Protein AF-A0A353E779-F1 (afdb_monomer_lite)

Sequence (139 aa):
MELSFDNSLAVGYKNHSQIARRLTEDWVGRNMFCPVCGNPILTHYENNKPVADFYCEHCHSDFELKSKECSTGILGNKINDGAYDTMISRIKSYNNPNFFFMNYADGAVNNLWLIPNHFFVPSIIEKRKPLSDNARRAG

Secondary structure (DSSP, 8-state):
---B--GGGGTT---HHHHHHHHHHHHHHHH---TTT--S-PEEPPTT-SS-SEE-TTT--EEEEEEEE-TT-PPPS----S-HHHHHHHHTSTTPPEEEEEEEETTEEEEEEEE-GGG--GGG-PPPPPPPTTSTT--

pLDDT: mean 91.19, std 6.58, range [61.59, 97.56]

Radius of gyration: 15.66 Å; chains: 1; bounding box: 44×36×32 Å

Structure (mmCIF, N/CA/C/O backbone):
data_AF-A0A353E779-F1
#
_entry.id   AF-A0A353E779-F1
#
loop_
_atom_site.group_PDB
_atom_site.id
_atom_site.type_symbol
_atom_site.label_atom_id
_atom_site.label_alt_id
_atom_site.label_comp_id
_atom_site.label_asym_id
_atom_site.label_entity_id
_atom_site.label_seq_id
_atom_site.pdbx_PDB_ins_code
_atom_site.Cartn_x
_atom_site.Cartn_y
_atom_site.Cartn_z
_atom_site.occupancy
_atom_site.B_iso_or_equiv
_atom_site.auth_seq_id
_atom_site.auth_comp_id
_atom_site.auth_asym_id
_atom_site.auth_atom_id
_atom_site.pdbx_PDB_model_num
ATOM 1 N N . MET A 1 1 ? -12.530 11.693 8.873 1.00 81.75 1 MET A N 1
ATOM 2 C CA . MET A 1 1 ? -11.256 11.174 8.348 1.00 81.75 1 MET A CA 1
ATOM 3 C C . MET A 1 1 ? -10.289 12.337 8.311 1.00 81.75 1 MET A C 1
ATOM 5 O O . MET A 1 1 ? -10.627 13.347 7.709 1.00 81.75 1 MET A O 1
ATOM 9 N N . GLU A 1 2 ? -9.172 12.229 9.022 1.00 92.62 2 GLU A N 1
ATOM 10 C CA . GLU A 1 2 ? -8.074 13.202 8.961 1.00 92.62 2 GLU A CA 1
ATOM 11 C C . GLU A 1 2 ? -7.214 12.850 7.747 1.00 92.62 2 GLU A C 1
ATOM 13 O O . GLU A 1 2 ? -6.911 11.676 7.566 1.00 92.62 2 GLU A O 1
ATOM 18 N N . LEU A 1 3 ? -6.839 13.810 6.900 1.00 95.38 3 LEU A N 1
ATOM 19 C CA . LEU A 1 3 ? -6.068 13.522 5.679 1.00 95.38 3 LEU A CA 1
ATOM 20 C C . LEU A 1 3 ? -4.556 13.614 5.900 1.00 95.38 3 LEU A C 1
ATOM 22 O O . LEU A 1 3 ? -3.794 13.052 5.119 1.00 95.38 3 LEU A O 1
ATOM 26 N N . SER A 1 4 ? -4.119 14.276 6.966 1.00 97.25 4 SER A N 1
ATOM 27 C CA . SER A 1 4 ? -2.706 14.508 7.254 1.00 97.25 4 SER A CA 1
ATOM 28 C C . SER A 1 4 ? -2.033 13.284 7.882 1.00 97.25 4 SER A C 1
ATOM 30 O O . SER A 1 4 ? -2.621 12.551 8.688 1.00 97.25 4 SER A O 1
ATOM 32 N N . PHE A 1 5 ? -0.764 13.071 7.544 1.00 97.38 5 PHE A N 1
ATOM 33 C CA . PHE A 1 5 ? 0.093 12.087 8.198 1.00 97.38 5 PHE A CA 1
ATOM 34 C C . PHE A 1 5 ? 0.621 12.593 9.541 1.00 97.38 5 PHE A C 1
ATOM 36 O O . PHE A 1 5 ? 0.859 13.786 9.732 1.00 97.38 5 PHE A O 1
ATOM 43 N N . ASP A 1 6 ? 0.876 11.658 10.459 1.00 96.19 6 ASP A N 1
ATOM 44 C CA . ASP A 1 6 ? 1.623 11.948 11.680 1.00 96.19 6 ASP A CA 1
ATOM 45 C C . ASP A 1 6 ? 3.131 11.892 11.394 1.00 96.19 6 ASP A C 1
ATOM 47 O O . ASP A 1 6 ? 3.780 10.847 11.478 1.00 96.19 6 ASP A O 1
ATOM 51 N N . ASN A 1 7 ? 3.702 13.047 11.050 1.00 92.69 7 ASN A N 1
ATOM 52 C CA . ASN A 1 7 ? 5.123 13.169 10.724 1.00 92.69 7 ASN A CA 1
ATOM 53 C C . ASN A 1 7 ? 6.059 12.809 11.893 1.00 92.69 7 ASN A C 1
ATOM 55 O O . ASN A 1 7 ? 7.245 12.564 11.657 1.00 92.69 7 ASN A O 1
ATOM 59 N N . SER A 1 8 ? 5.563 12.726 13.135 1.00 95.56 8 SER A N 1
ATOM 60 C CA . SER A 1 8 ? 6.381 12.282 14.270 1.00 95.56 8 SER A CA 1
ATOM 61 C C . SER A 1 8 ? 6.850 10.828 14.109 1.00 95.56 8 SER A C 1
ATOM 63 O O . SER A 1 8 ? 7.953 10.482 14.533 1.00 95.56 8 SER A O 1
ATOM 65 N N . LEU A 1 9 ? 6.089 9.998 13.384 1.00 94.12 9 LEU A N 1
ATOM 66 C CA . LEU A 1 9 ? 6.422 8.596 13.109 1.00 94.12 9 LEU A CA 1
ATOM 67 C C . LEU A 1 9 ? 7.598 8.424 12.137 1.00 94.12 9 LEU A C 1
ATOM 69 O O . LEU A 1 9 ? 8.195 7.347 12.065 1.00 94.12 9 LEU A O 1
ATOM 73 N N . ALA A 1 10 ? 7.947 9.473 11.389 1.00 93.06 10 ALA A N 1
ATOM 74 C CA . ALA A 1 10 ? 9.085 9.468 10.475 1.00 93.06 10 ALA A CA 1
ATOM 75 C C . ALA A 1 10 ? 10.421 9.769 11.177 1.00 93.06 10 ALA A C 1
ATOM 77 O O . ALA A 1 10 ? 11.486 9.558 10.587 1.00 93.06 10 ALA A O 1
ATOM 78 N N . VAL A 1 11 ? 10.394 10.249 12.425 1.00 92.69 11 VAL A N 1
ATOM 79 C CA . VAL A 1 11 ? 11.600 10.649 13.160 1.00 92.69 11 VAL A CA 1
ATOM 80 C C . VAL A 1 11 ? 12.561 9.463 13.301 1.00 92.69 11 VAL A C 1
ATOM 82 O O . VAL A 1 11 ? 12.192 8.371 13.724 1.00 92.69 11 VAL A O 1
ATOM 85 N N . GLY A 1 12 ? 13.823 9.678 12.920 1.00 91.94 12 GLY A N 1
ATOM 86 C CA . GLY A 1 12 ? 14.887 8.669 12.992 1.00 91.94 12 GLY A CA 1
ATOM 87 C C . GLY A 1 12 ? 14.999 7.745 11.772 1.00 91.94 12 GLY A C 1
ATOM 88 O O . GLY A 1 12 ? 16.029 7.085 11.608 1.00 91.94 12 GLY A O 1
ATOM 89 N N . TYR A 1 13 ? 14.016 7.731 10.868 1.00 92.12 13 TYR A N 1
ATOM 90 C CA . TYR A 1 13 ? 14.133 7.009 9.601 1.00 92.12 13 TYR A CA 1
ATOM 91 C C . TYR A 1 13 ? 14.904 7.839 8.569 1.00 92.12 13 TYR A C 1
ATOM 93 O O . TYR A 1 13 ? 14.685 9.033 8.406 1.00 92.12 13 TYR A O 1
ATOM 101 N N . LYS A 1 14 ? 15.809 7.183 7.833 1.00 91.75 14 LYS A N 1
ATOM 102 C CA . LYS A 1 14 ? 16.571 7.802 6.727 1.00 91.75 14 LYS A CA 1
ATOM 103 C C . LYS A 1 14 ? 16.081 7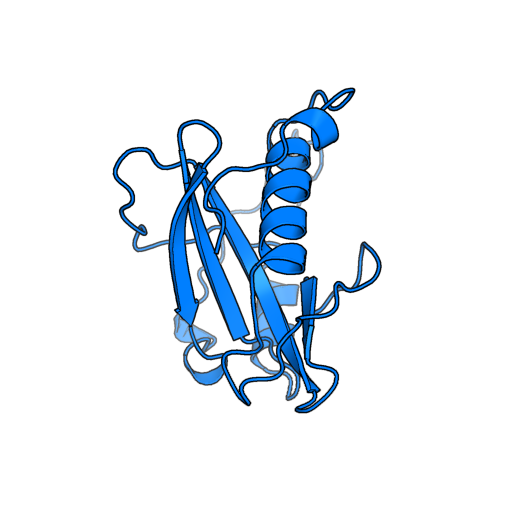.376 5.345 1.00 91.75 14 LYS A C 1
ATOM 105 O O . LYS A 1 14 ? 16.373 8.027 4.352 1.00 91.75 14 LYS A O 1
ATOM 110 N N . ASN A 1 15 ? 15.395 6.238 5.266 1.00 92.69 15 ASN A N 1
ATOM 111 C CA . ASN A 1 15 ? 14.960 5.664 4.002 1.00 92.69 15 ASN A CA 1
ATOM 112 C C . ASN A 1 15 ? 13.535 6.129 3.681 1.00 92.69 15 ASN A C 1
ATOM 114 O O . ASN A 1 15 ? 12.598 5.750 4.382 1.00 92.69 15 ASN A O 1
ATOM 118 N N . HIS A 1 16 ? 13.380 6.875 2.587 1.00 91.00 16 HIS A N 1
ATOM 119 C CA . HIS A 1 16 ? 12.089 7.380 2.116 1.00 91.00 16 HIS A CA 1
ATOM 120 C C . HIS A 1 16 ? 11.027 6.291 1.936 1.00 91.00 16 HIS A C 1
ATOM 122 O O . HIS A 1 16 ? 9.877 6.517 2.290 1.00 91.00 16 HIS A O 1
ATOM 128 N N . SER A 1 17 ? 11.386 5.093 1.463 1.00 89.56 17 SER A N 1
ATOM 129 C CA . SER A 1 17 ? 10.413 4.006 1.314 1.00 89.56 17 SER A CA 1
ATOM 130 C C . SER A 1 17 ? 9.928 3.480 2.666 1.00 89.56 17 SER A C 1
ATOM 132 O O . SER A 1 17 ? 8.777 3.083 2.787 1.00 89.56 17 SER A O 1
ATOM 134 N N . GLN A 1 18 ? 10.787 3.479 3.691 1.00 91.81 18 GLN A N 1
ATOM 135 C CA . GLN A 1 18 ? 10.389 3.094 5.050 1.00 91.81 18 GLN A CA 1
ATOM 136 C C . GLN A 1 18 ? 9.579 4.192 5.740 1.00 91.81 18 GLN A C 1
ATOM 138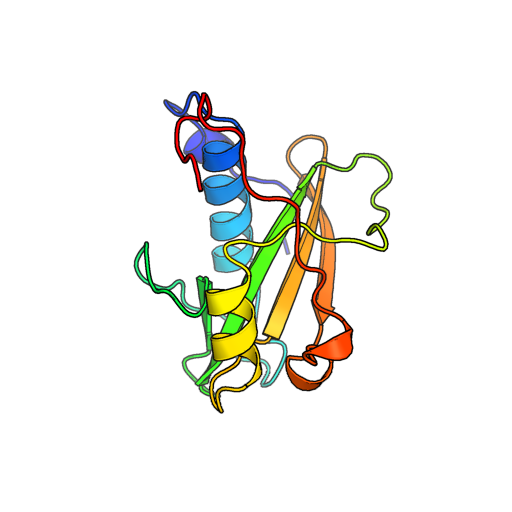 O O . GLN A 1 18 ? 8.625 3.872 6.440 1.00 91.81 18 GLN A O 1
ATOM 143 N N . ILE A 1 19 ? 9.919 5.464 5.507 1.00 94.31 19 ILE A N 1
ATOM 144 C CA . ILE A 1 19 ? 9.119 6.609 5.964 1.00 94.31 19 ILE A CA 1
ATOM 145 C C . ILE A 1 19 ? 7.713 6.520 5.366 1.00 94.31 19 ILE A C 1
ATOM 147 O O . ILE A 1 19 ? 6.738 6.479 6.109 1.00 94.31 19 ILE A O 1
ATOM 151 N N . ALA A 1 20 ? 7.612 6.405 4.038 1.00 93.81 20 ALA A N 1
ATOM 152 C CA . ALA A 1 20 ? 6.340 6.276 3.336 1.00 93.81 20 ALA A CA 1
ATOM 153 C C . ALA A 1 20 ? 5.526 5.094 3.868 1.00 93.81 20 ALA A C 1
ATOM 155 O O . ALA A 1 20 ? 4.354 5.255 4.195 1.00 93.81 20 ALA A O 1
ATOM 156 N N . ARG A 1 21 ? 6.160 3.927 4.032 1.00 93.50 21 ARG A N 1
ATOM 157 C CA . ARG A 1 21 ? 5.520 2.748 4.617 1.00 93.50 21 ARG A CA 1
ATOM 158 C C . ARG A 1 21 ? 4.913 3.054 5.987 1.00 93.50 21 ARG A C 1
ATOM 160 O O . ARG A 1 21 ? 3.723 2.851 6.180 1.00 93.50 21 ARG A O 1
ATOM 167 N N . ARG A 1 22 ? 5.711 3.594 6.914 1.00 94.69 22 ARG A N 1
ATOM 168 C CA . ARG A 1 22 ? 5.258 3.911 8.276 1.00 94.69 22 ARG A CA 1
ATOM 169 C C . ARG A 1 22 ? 4.100 4.902 8.297 1.00 94.69 22 ARG A C 1
ATOM 171 O O . ARG A 1 22 ? 3.114 4.633 8.970 1.00 94.69 22 ARG A O 1
ATOM 178 N N . LEU A 1 23 ? 4.214 6.007 7.563 1.00 96.88 23 LEU A N 1
ATOM 179 C CA . LEU A 1 23 ? 3.194 7.058 7.549 1.00 96.88 23 LEU A CA 1
ATOM 180 C C . LEU A 1 23 ? 1.887 6.582 6.906 1.00 96.88 23 LEU A C 1
ATOM 182 O O . LEU A 1 23 ? 0.807 6.849 7.425 1.00 96.88 23 LEU A O 1
ATOM 186 N N . THR A 1 24 ? 1.981 5.867 5.784 1.00 96.88 24 THR A N 1
ATOM 187 C CA . THR A 1 24 ? 0.795 5.446 5.025 1.00 96.88 24 THR A CA 1
ATOM 188 C C . THR A 1 24 ? 0.059 4.290 5.697 1.00 96.88 24 THR A C 1
ATOM 190 O O . THR A 1 24 ? -1.170 4.309 5.738 1.00 96.88 24 THR A O 1
ATOM 193 N N . GLU A 1 25 ? 0.778 3.327 6.287 1.00 96.25 25 GLU A N 1
ATOM 194 C CA . GLU A 1 25 ? 0.158 2.250 7.066 1.00 96.25 25 GLU A CA 1
ATOM 195 C C . GLU A 1 25 ? -0.505 2.782 8.348 1.00 96.25 25 GLU A C 1
ATOM 197 O O . GLU A 1 25 ? -1.650 2.434 8.635 1.00 96.25 25 GLU A O 1
ATOM 202 N N . ASP A 1 26 ? 0.168 3.669 9.090 1.00 96.00 26 ASP A N 1
ATOM 203 C CA . ASP A 1 26 ? -0.418 4.320 10.271 1.00 96.00 26 ASP A CA 1
ATOM 204 C C . ASP A 1 26 ? -1.706 5.072 9.918 1.00 96.00 26 ASP A C 1
ATOM 206 O O . ASP A 1 26 ? -2.736 4.917 10.579 1.00 96.00 26 ASP A O 1
ATOM 210 N N . TRP A 1 27 ? -1.673 5.850 8.833 1.00 97.31 27 TRP A N 1
ATOM 211 C CA . TRP A 1 27 ? -2.839 6.602 8.400 1.00 97.31 27 TRP A CA 1
ATOM 212 C C . TRP A 1 27 ? -4.027 5.683 8.105 1.00 97.31 27 TRP A C 1
ATOM 214 O O . TRP A 1 27 ? -5.134 5.979 8.556 1.00 97.31 27 TRP A O 1
ATOM 224 N N . VAL A 1 28 ? -3.809 4.559 7.409 1.00 96.75 28 VAL A N 1
ATOM 225 C CA . VAL A 1 28 ? -4.873 3.580 7.130 1.00 96.75 28 VAL A CA 1
ATOM 226 C C . VAL A 1 28 ? -5.415 2.992 8.429 1.00 96.75 28 VAL A C 1
ATOM 228 O O . VAL A 1 28 ? -6.629 2.987 8.616 1.00 96.75 28 VAL A O 1
ATOM 231 N N . GLY A 1 29 ? -4.543 2.577 9.351 1.00 94.44 29 GLY A N 1
ATOM 232 C CA . GLY A 1 29 ? -4.956 1.993 10.631 1.00 94.44 29 GLY A CA 1
ATOM 233 C C . GLY A 1 29 ? -5.805 2.933 11.494 1.00 94.44 29 GLY A C 1
ATOM 234 O O . GLY A 1 29 ? -6.715 2.482 12.185 1.00 94.44 29 GLY A O 1
ATOM 235 N N . ARG A 1 30 ? -5.556 4.247 11.429 1.00 94.62 30 ARG A N 1
ATOM 236 C CA . ARG A 1 30 ? -6.323 5.251 12.189 1.00 94.62 30 ARG A CA 1
ATOM 237 C C . ARG A 1 30 ? -7.614 5.705 11.514 1.00 94.62 30 ARG A C 1
ATOM 239 O O . ARG A 1 30 ? -8.502 6.205 12.201 1.00 94.62 30 ARG A O 1
ATOM 246 N N . ASN A 1 31 ? -7.701 5.613 10.188 1.00 95.19 31 ASN A N 1
ATOM 247 C CA . ASN A 1 31 ? -8.754 6.291 9.430 1.00 95.19 31 ASN A CA 1
ATOM 248 C C . ASN A 1 31 ? -9.695 5.363 8.665 1.00 95.19 31 ASN A C 1
ATOM 250 O O . ASN A 1 31 ? -10.796 5.795 8.314 1.00 95.19 31 ASN A O 1
ATOM 254 N N . MET A 1 32 ? -9.280 4.134 8.364 1.00 95.19 32 MET A N 1
ATOM 255 C CA . MET A 1 32 ? -10.031 3.264 7.469 1.00 95.19 32 MET A CA 1
ATOM 256 C C . MET A 1 32 ? -10.893 2.257 8.219 1.00 95.19 32 MET A C 1
ATOM 258 O O . MET A 1 32 ? -10.429 1.483 9.053 1.00 95.19 32 MET A O 1
ATOM 262 N N . PHE A 1 33 ? -12.159 2.232 7.820 1.00 96.06 33 PHE A N 1
ATOM 263 C CA . PHE A 1 33 ? -13.092 1.153 8.098 1.00 96.06 33 PHE A CA 1
ATOM 264 C C . PHE A 1 33 ? -12.945 0.048 7.043 1.00 96.06 33 PHE A C 1
ATOM 266 O O . PHE A 1 33 ? -12.353 0.246 5.979 1.00 96.06 33 PHE A O 1
ATOM 273 N N . CYS A 1 34 ? -13.518 -1.124 7.306 1.00 97.56 34 CYS A N 1
ATOM 274 C CA . CYS A 1 34 ? -13.586 -2.200 6.332 1.00 97.56 34 CYS A CA 1
ATOM 275 C C . CYS A 1 34 ? -14.587 -1.852 5.221 1.00 97.56 34 CYS A C 1
ATOM 277 O O . CYS A 1 34 ? -15.792 -1.825 5.481 1.00 97.56 34 CYS A O 1
ATOM 279 N N . PRO A 1 35 ? -14.147 -1.680 3.966 1.00 96.25 35 PRO A N 1
ATOM 280 C CA . PRO A 1 35 ? -15.046 -1.310 2.877 1.00 96.25 35 PRO A CA 1
ATOM 281 C C . PRO A 1 35 ? -15.950 -2.462 2.410 1.00 96.25 35 PRO A C 1
ATOM 283 O O . PRO A 1 35 ? -16.851 -2.238 1.610 1.00 96.25 35 PRO A O 1
ATOM 286 N N . VAL A 1 36 ? -15.717 -3.690 2.890 1.00 96.31 36 VAL A N 1
ATOM 287 C CA . VAL A 1 36 ? -16.512 -4.876 2.531 1.00 96.31 36 VAL A CA 1
ATOM 288 C C . VAL A 1 36 ? -17.746 -5.017 3.423 1.00 96.31 36 VAL A C 1
ATOM 290 O O . VAL A 1 36 ? -18.825 -5.320 2.927 1.00 96.31 36 VAL A O 1
ATOM 293 N N . CYS A 1 37 ? -17.604 -4.800 4.735 1.00 97.00 37 CYS A N 1
ATOM 294 C CA . CYS A 1 37 ? -18.682 -5.035 5.708 1.00 97.00 37 CYS A CA 1
ATOM 295 C C . CYS A 1 37 ? -19.012 -3.835 6.606 1.00 97.00 37 CYS A C 1
ATOM 297 O O . CYS A 1 37 ? -19.932 -3.915 7.412 1.00 97.00 37 CYS A O 1
ATOM 299 N N . GLY A 1 38 ? -18.262 -2.735 6.507 1.00 96.69 38 GLY A N 1
ATOM 300 C CA . GLY A 1 38 ? -18.466 -1.545 7.332 1.00 96.69 38 GLY A CA 1
ATOM 301 C C . GLY A 1 38 ? -17.871 -1.619 8.740 1.00 96.69 38 GLY A C 1
ATOM 302 O O . GLY A 1 38 ? -18.096 -0.694 9.516 1.00 96.69 38 GLY A O 1
ATOM 303 N N . ASN A 1 39 ? -17.107 -2.668 9.089 1.00 97.06 39 ASN A N 1
ATOM 304 C CA . ASN A 1 39 ? -16.430 -2.737 10.391 1.00 97.06 39 ASN A CA 1
ATOM 305 C C . ASN A 1 39 ? -15.600 -1.462 10.631 1.00 97.06 39 ASN A C 1
ATOM 307 O O . ASN A 1 39 ? -14.800 -1.128 9.758 1.00 97.06 39 ASN A O 1
ATOM 311 N N . PRO A 1 40 ? -15.727 -0.768 11.775 1.00 94.56 40 PRO A N 1
ATOM 312 C CA . PRO A 1 40 ? -15.172 0.580 11.928 1.00 94.56 40 PRO A CA 1
ATOM 313 C C . PRO A 1 40 ? -13.650 0.682 11.813 1.00 94.56 40 PRO A C 1
ATOM 315 O O . PRO A 1 40 ? -13.144 1.752 11.490 1.00 94.56 40 PRO A O 1
ATOM 318 N N . ILE A 1 41 ? -12.932 -0.407 12.094 1.00 92.12 41 ILE A N 1
ATOM 319 C CA . ILE A 1 41 ? -11.469 -0.432 12.165 1.00 92.12 41 ILE A CA 1
ATOM 320 C C . ILE A 1 41 ? -10.933 -1.594 11.323 1.00 92.12 41 ILE A C 1
ATOM 322 O O . ILE A 1 41 ? -11.498 -2.694 11.316 1.00 92.12 41 ILE A O 1
ATOM 326 N N . LEU A 1 42 ? -9.841 -1.342 10.607 1.00 96.12 42 LEU A N 1
ATOM 327 C CA . LEU A 1 42 ? -8.982 -2.374 10.037 1.00 96.12 42 LEU A CA 1
ATOM 328 C C . LEU A 1 42 ? -7.818 -2.659 10.985 1.00 96.12 42 LEU A C 1
ATOM 330 O O . LEU A 1 42 ? -7.156 -1.737 11.459 1.00 96.12 42 LEU A O 1
ATOM 334 N N . THR A 1 43 ? -7.542 -3.935 11.225 1.00 94.88 43 THR A N 1
ATOM 335 C CA . THR A 1 43 ? -6.446 -4.358 12.096 1.00 94.88 43 THR A CA 1
ATOM 336 C C . THR A 1 43 ? -5.188 -4.557 11.261 1.00 94.88 43 THR A C 1
ATOM 338 O O . THR A 1 43 ? -5.221 -5.203 10.213 1.00 94.88 43 THR A O 1
ATOM 341 N N . HIS A 1 44 ? -4.075 -3.975 11.706 1.00 94.62 44 HIS A N 1
ATOM 342 C CA . HIS A 1 44 ? -2.767 -4.120 11.063 1.00 94.62 44 HIS A CA 1
ATOM 343 C C . HIS A 1 44 ? -2.176 -5.501 11.370 1.00 94.62 44 HIS A C 1
ATOM 345 O O . HIS A 1 44 ? -2.285 -6.000 12.494 1.00 94.62 44 HIS A O 1
ATOM 351 N N . TYR A 1 45 ? -1.573 -6.141 10.372 1.00 92.50 45 TYR A N 1
ATOM 352 C CA . TYR A 1 45 ? -0.841 -7.385 10.577 1.00 92.50 45 TYR A CA 1
ATOM 353 C C . TYR A 1 45 ? 0.548 -7.136 11.158 1.00 92.50 45 TYR A C 1
ATOM 355 O O . TYR A 1 45 ? 1.208 -6.155 10.840 1.00 92.50 45 TYR A O 1
ATOM 363 N N . GLU A 1 46 ? 1.067 -8.088 11.936 1.00 84.38 46 GLU A N 1
ATOM 364 C CA . GLU A 1 46 ? 2.476 -8.034 12.323 1.00 84.38 46 GLU A CA 1
ATOM 365 C C . GLU A 1 46 ? 3.389 -7.932 11.088 1.00 84.38 46 GLU A C 1
ATOM 367 O O . GLU A 1 46 ? 3.154 -8.565 10.051 1.00 84.38 46 GLU A O 1
ATOM 372 N N . ASN A 1 47 ? 4.446 -7.117 11.201 1.00 74.44 47 ASN A N 1
ATOM 373 C CA . ASN A 1 47 ? 5.373 -6.878 10.096 1.00 74.44 47 ASN A CA 1
ATOM 374 C C . ASN A 1 47 ? 5.890 -8.209 9.515 1.00 74.44 47 ASN A C 1
ATOM 376 O O . ASN A 1 47 ? 6.258 -9.121 10.254 1.00 74.44 47 ASN A O 1
ATOM 380 N N . ASN A 1 48 ? 6.034 -8.255 8.187 1.00 66.38 48 ASN A N 1
ATOM 381 C CA . ASN A 1 48 ? 6.482 -9.413 7.400 1.00 66.38 48 ASN A CA 1
ATOM 382 C C . ASN A 1 48 ? 5.444 -10.525 7.194 1.00 66.38 48 ASN A C 1
ATOM 384 O O . ASN A 1 48 ? 5.817 -11.607 6.733 1.00 66.38 48 ASN A O 1
ATOM 388 N N . LYS A 1 49 ? 4.151 -10.282 7.447 1.00 70.44 49 LYS A N 1
ATOM 389 C CA . LYS A 1 49 ? 3.124 -11.199 6.946 1.00 70.44 49 LYS A CA 1
ATOM 390 C C . LYS A 1 49 ? 3.139 -11.185 5.405 1.00 70.44 49 LYS A C 1
ATOM 392 O O . LYS A 1 49 ? 2.945 -10.129 4.811 1.00 70.44 49 LYS A O 1
ATOM 397 N N . PRO A 1 50 ? 3.341 -12.325 4.716 1.00 61.59 50 PRO A N 1
ATOM 398 C CA . PRO A 1 50 ? 3.543 -12.331 3.263 1.00 61.59 50 PRO A CA 1
ATOM 399 C C . PRO A 1 50 ? 2.310 -11.987 2.422 1.00 61.59 50 PRO A C 1
ATOM 401 O O . PRO A 1 50 ? 2.418 -11.994 1.198 1.00 61.59 50 PRO A O 1
ATOM 404 N N . VAL A 1 51 ? 1.142 -11.799 3.037 1.00 72.19 51 VAL A N 1
ATOM 405 C CA . VAL A 1 51 ? -0.151 -11.863 2.341 1.00 72.19 51 VAL A CA 1
ATOM 406 C C . VAL A 1 51 ? -0.809 -10.494 2.212 1.00 72.19 51 VAL A C 1
ATOM 408 O O . VAL A 1 51 ? -1.336 -10.199 1.148 1.00 72.19 51 VAL A O 1
ATOM 411 N N . ALA A 1 52 ? -0.779 -9.679 3.264 1.00 88.19 52 ALA A N 1
ATOM 412 C CA . ALA A 1 52 ? -1.540 -8.440 3.368 1.00 88.19 52 ALA A CA 1
ATOM 413 C C . ALA A 1 52 ? -0.996 -7.574 4.511 1.00 88.19 52 ALA A C 1
ATOM 415 O O . ALA A 1 52 ? -0.329 -8.093 5.410 1.00 88.19 52 ALA A O 1
ATOM 416 N N . ASP A 1 53 ? -1.339 -6.287 4.497 1.00 94.00 53 ASP A N 1
ATOM 417 C CA . ASP A 1 53 ? -0.949 -5.320 5.530 1.00 94.00 53 ASP A CA 1
ATOM 418 C C . ASP A 1 53 ? -2.045 -5.155 6.591 1.00 94.00 53 ASP A C 1
ATOM 420 O O . ASP A 1 53 ? -1.751 -4.917 7.762 1.00 94.00 53 ASP A O 1
ATOM 424 N N . PHE A 1 54 ? -3.311 -5.339 6.203 1.00 95.94 54 PHE A N 1
ATOM 425 C CA . PHE A 1 54 ? -4.467 -5.216 7.088 1.00 95.94 54 PHE A CA 1
ATOM 426 C C . PHE A 1 54 ? -5.473 -6.344 6.889 1.00 95.94 54 PHE A C 1
ATOM 428 O O . PHE A 1 54 ? -5.549 -6.958 5.823 1.00 95.94 54 PHE A O 1
ATOM 435 N N . TYR A 1 55 ? -6.314 -6.543 7.897 1.00 95.56 55 TYR A N 1
ATOM 436 C CA . TYR A 1 55 ? -7.482 -7.406 7.823 1.00 95.56 55 TYR A CA 1
ATOM 437 C C . TYR A 1 55 ? -8.670 -6.820 8.574 1.00 95.56 55 TYR A C 1
ATOM 439 O O . TYR A 1 55 ? -8.542 -5.956 9.442 1.00 95.56 55 TYR A O 1
ATOM 447 N N . CYS A 1 56 ? -9.854 -7.307 8.228 1.00 96.06 56 CYS A N 1
ATOM 448 C CA . CYS A 1 56 ? -11.058 -7.048 8.995 1.00 96.06 56 CYS A CA 1
ATOM 449 C C . CYS A 1 56 ? -11.341 -8.212 9.945 1.00 96.06 56 CYS A C 1
ATOM 451 O O . CYS A 1 56 ? -11.542 -9.338 9.501 1.00 96.06 56 CYS A O 1
ATOM 453 N N . GLU A 1 57 ? -11.447 -7.937 11.241 1.00 96.00 57 GLU A N 1
ATOM 454 C CA . GLU A 1 57 ? -11.803 -8.952 12.242 1.00 96.00 57 GLU A CA 1
ATOM 455 C C . GLU A 1 57 ? -13.228 -9.501 12.075 1.00 96.00 57 GLU A C 1
ATOM 457 O O . GLU A 1 57 ? -13.502 -10.619 12.497 1.00 96.00 57 GLU A O 1
ATOM 462 N N . HIS A 1 58 ? -14.127 -8.744 11.433 1.00 97.25 58 HIS A N 1
ATOM 463 C CA . HIS A 1 58 ? -15.531 -9.126 11.278 1.00 97.25 58 HIS A CA 1
ATOM 464 C C . HIS A 1 58 ? -15.801 -10.009 10.052 1.00 97.25 58 HIS A C 1
ATOM 466 O O . HIS A 1 58 ? -16.446 -11.044 10.165 1.00 97.25 58 HIS A O 1
ATOM 472 N N . CYS A 1 59 ? -15.334 -9.597 8.869 1.00 95.69 59 CYS A N 1
ATOM 473 C CA . CYS A 1 59 ? -15.581 -10.328 7.617 1.00 95.69 59 CYS A CA 1
ATOM 474 C C . CYS A 1 59 ? -14.358 -11.089 7.097 1.00 95.69 59 CYS A C 1
ATOM 476 O O . CYS A 1 59 ? -14.424 -11.680 6.022 1.00 95.69 59 CYS A O 1
ATOM 478 N N . HIS A 1 60 ? -13.235 -11.028 7.818 1.00 93.88 60 HIS A N 1
ATOM 479 C CA . HIS A 1 60 ? -11.981 -11.711 7.487 1.00 93.88 60 HIS A CA 1
ATOM 480 C C . HIS A 1 60 ? -11.392 -11.354 6.114 1.00 93.88 60 HIS A C 1
ATOM 482 O O . HIS A 1 60 ? -10.537 -12.066 5.602 1.00 93.88 60 HIS A O 1
ATOM 488 N N . SER A 1 61 ? -11.827 -10.241 5.514 1.00 94.69 61 SER A N 1
ATOM 489 C CA . SER A 1 61 ? -11.229 -9.733 4.281 1.00 94.69 61 SER A CA 1
ATOM 490 C C . SER A 1 61 ? -9.831 -9.187 4.549 1.00 94.69 61 SER A C 1
ATOM 492 O O . SER A 1 61 ? -9.641 -8.411 5.489 1.00 94.69 61 SER A O 1
ATOM 494 N N . ASP A 1 62 ? -8.891 -9.559 3.686 1.00 95.19 62 ASP A N 1
ATOM 495 C CA . ASP A 1 62 ? -7.512 -9.075 3.684 1.00 95.19 62 ASP A CA 1
ATOM 496 C C . ASP A 1 62 ? -7.343 -7.861 2.757 1.00 95.19 62 ASP A C 1
ATOM 498 O O . ASP A 1 62 ? -8.006 -7.755 1.714 1.00 95.19 62 ASP A O 1
ATOM 502 N N . PHE A 1 63 ? -6.430 -6.958 3.128 1.00 95.75 63 PHE A N 1
ATOM 503 C CA . PHE A 1 63 ? -6.113 -5.739 2.384 1.00 95.75 63 PHE A CA 1
ATOM 504 C C . PHE A 1 63 ? -4.601 -5.488 2.312 1.00 95.75 63 PHE A C 1
ATOM 506 O O . PHE A 1 63 ? -3.907 -5.470 3.328 1.00 95.75 63 PHE A O 1
ATOM 513 N N . GLU A 1 64 ? -4.095 -5.234 1.110 1.00 94.88 64 GLU A N 1
ATOM 514 C CA . GLU A 1 64 ? -2.710 -4.840 0.847 1.00 94.88 64 GLU A CA 1
ATOM 515 C C . GLU A 1 64 ? -2.655 -3.376 0.399 1.00 94.88 64 GLU A C 1
ATOM 517 O O . GLU A 1 64 ? -3.416 -2.952 -0.471 1.00 94.88 64 GLU A O 1
ATOM 522 N N . LEU A 1 65 ? -1.759 -2.590 0.990 1.00 95.38 65 LEU A N 1
ATOM 523 C CA . LEU A 1 65 ? -1.582 -1.174 0.705 1.00 95.38 65 LEU A CA 1
ATOM 524 C C . LEU A 1 65 ? -0.411 -0.966 -0.258 1.00 95.38 65 LEU A C 1
ATOM 526 O O . LEU A 1 65 ? 0.738 -1.318 0.003 1.00 95.38 65 LEU A O 1
ATOM 530 N N . LYS A 1 66 ? -0.687 -0.292 -1.371 1.00 93.75 66 LYS A N 1
ATOM 531 C CA . LYS A 1 66 ? 0.330 0.258 -2.265 1.00 93.75 66 LYS A CA 1
ATOM 532 C C . LYS A 1 66 ? 0.211 1.771 -2.251 1.00 93.75 66 LYS A C 1
ATOM 534 O O . LYS A 1 66 ? -0.819 2.328 -2.622 1.00 93.75 66 LYS A O 1
ATOM 539 N N . SER A 1 67 ? 1.273 2.448 -1.841 1.00 94.25 67 SER A N 1
ATOM 540 C CA . SER A 1 67 ? 1.305 3.904 -1.762 1.00 94.25 67 SER A CA 1
ATOM 541 C C . SER A 1 67 ? 2.353 4.500 -2.697 1.00 94.25 67 SER A C 1
ATOM 543 O O . SER A 1 67 ? 3.398 3.903 -2.974 1.00 94.25 67 SER A O 1
ATOM 545 N N . LYS A 1 68 ? 2.048 5.682 -3.234 1.00 93.31 68 LYS A N 1
ATOM 546 C CA . LYS A 1 68 ? 2.945 6.426 -4.116 1.00 93.31 68 LYS A CA 1
ATOM 547 C C . LYS A 1 68 ? 2.771 7.926 -3.923 1.00 93.31 68 LYS A C 1
ATOM 549 O O . LYS A 1 68 ? 1.667 8.446 -4.092 1.00 93.31 68 LYS A O 1
ATOM 554 N N . GLU A 1 69 ? 3.882 8.611 -3.683 1.00 93.31 69 GLU A N 1
ATOM 555 C CA . GLU A 1 69 ? 3.932 10.070 -3.704 1.00 93.31 69 GLU A CA 1
ATOM 556 C C . GLU A 1 69 ? 3.585 10.599 -5.105 1.00 93.31 69 GLU A C 1
ATOM 558 O O . GLU A 1 69 ? 4.183 10.192 -6.109 1.00 93.31 69 GLU A O 1
ATOM 563 N N . CYS A 1 70 ? 2.570 11.457 -5.193 1.00 90.75 70 CYS A N 1
ATOM 564 C CA . CYS A 1 70 ? 2.075 12.006 -6.448 1.00 90.75 70 CYS A CA 1
ATOM 565 C C . CYS A 1 70 ? 1.303 13.310 -6.209 1.00 90.75 70 CYS A C 1
ATOM 567 O O . CYS A 1 70 ? 0.145 13.291 -5.787 1.00 90.75 70 CYS A O 1
ATOM 569 N N . SER A 1 71 ? 1.926 14.440 -6.550 1.00 87.25 71 SER A N 1
ATOM 570 C CA . SER A 1 71 ? 1.338 15.780 -6.412 1.00 87.25 71 SER A CA 1
ATOM 571 C C . SER A 1 71 ? 0.153 16.038 -7.343 1.00 87.25 71 SER A C 1
ATOM 573 O O . SER A 1 71 ? -0.718 16.832 -7.012 1.00 87.25 71 SER A O 1
ATOM 575 N N . THR A 1 72 ? 0.062 15.346 -8.484 1.00 86.25 72 THR A N 1
ATOM 576 C CA . THR A 1 72 ? -1.103 15.461 -9.380 1.00 86.25 72 THR A CA 1
ATOM 577 C C . THR A 1 72 ? -2.309 14.660 -8.889 1.00 86.25 72 THR A C 1
ATOM 579 O O . THR A 1 72 ? -3.404 14.835 -9.412 1.00 86.25 72 THR A O 1
ATOM 582 N N . GLY A 1 73 ? -2.116 13.749 -7.925 1.00 79.88 73 GLY A N 1
ATOM 583 C CA . GLY A 1 73 ? -3.157 12.852 -7.417 1.00 79.88 73 GLY A CA 1
ATOM 584 C C . GLY A 1 73 ? -3.633 11.786 -8.413 1.00 79.88 73 GLY A C 1
ATOM 585 O O . GLY A 1 73 ? -4.552 11.038 -8.091 1.00 79.88 73 GLY A O 1
ATOM 586 N N . ILE A 1 74 ? -3.033 11.694 -9.603 1.00 83.56 74 ILE A N 1
ATOM 587 C CA . ILE A 1 74 ? -3.462 10.763 -10.652 1.00 83.56 74 ILE A CA 1
ATOM 588 C C . ILE A 1 74 ? -2.848 9.382 -10.406 1.00 83.56 74 ILE A C 1
ATOM 590 O O . ILE A 1 74 ? -1.622 9.217 -10.409 1.00 83.56 74 ILE A O 1
ATOM 594 N N . LEU A 1 75 ? -3.706 8.367 -10.272 1.00 79.38 75 LEU A N 1
ATOM 595 C CA . LEU A 1 75 ? -3.276 6.974 -10.237 1.00 79.38 75 LEU A CA 1
ATOM 596 C C . LEU A 1 75 ? -2.781 6.566 -11.632 1.00 79.38 75 LEU A C 1
ATOM 598 O O . LEU A 1 75 ? -3.515 6.625 -12.614 1.00 79.38 75 LEU A O 1
ATOM 602 N N . GLY A 1 76 ? -1.510 6.181 -11.730 1.00 83.62 76 GLY A N 1
ATOM 603 C CA . GLY A 1 76 ? -0.937 5.720 -12.993 1.00 83.62 76 GLY A CA 1
ATOM 604 C C . GLY A 1 76 ? -1.453 4.336 -13.397 1.00 83.62 76 GLY A C 1
ATOM 605 O O . GLY A 1 76 ? -1.838 3.535 -12.554 1.00 83.62 76 GLY A O 1
ATOM 606 N N . ASN A 1 77 ? -1.348 4.012 -14.687 1.00 86.69 77 ASN A N 1
ATOM 607 C CA . ASN A 1 77 ? -1.806 2.727 -15.241 1.00 86.69 77 ASN A CA 1
ATOM 608 C C . ASN A 1 77 ? -0.931 1.521 -14.844 1.00 86.69 77 ASN A C 1
ATOM 610 O O . ASN A 1 77 ? -1.221 0.395 -15.237 1.00 86.69 77 ASN A O 1
ATOM 614 N N . LYS A 1 78 ? 0.180 1.751 -14.131 1.00 89.50 78 LYS A N 1
ATOM 615 C CA . LYS A 1 78 ? 1.117 0.716 -13.680 1.00 89.50 78 LYS A CA 1
ATOM 616 C C . LYS A 1 78 ? 1.499 0.946 -12.232 1.00 89.50 78 LYS A C 1
ATOM 618 O O . LYS A 1 78 ? 1.819 2.071 -11.839 1.00 89.50 78 LYS A O 1
ATOM 623 N N . ILE A 1 79 ? 1.516 -0.140 -11.469 1.00 88.69 79 ILE A N 1
ATOM 624 C CA . ILE A 1 79 ? 1.792 -0.121 -10.038 1.00 88.69 79 ILE A CA 1
ATOM 625 C C . ILE A 1 79 ? 2.922 -1.102 -9.769 1.00 88.69 79 ILE A C 1
ATOM 627 O O . ILE A 1 79 ? 2.898 -2.242 -10.226 1.00 88.69 79 ILE A O 1
ATOM 631 N N . ASN A 1 80 ? 3.956 -0.621 -9.084 1.00 87.44 80 ASN A N 1
ATOM 632 C CA . ASN A 1 80 ? 5.097 -1.455 -8.746 1.00 87.44 80 ASN A CA 1
ATOM 633 C C . ASN A 1 80 ? 4.707 -2.433 -7.642 1.00 87.44 80 ASN A C 1
ATOM 635 O O . ASN A 1 80 ? 4.130 -2.035 -6.632 1.00 87.44 80 ASN A O 1
ATOM 639 N N . ASP A 1 81 ? 5.109 -3.683 -7.825 1.00 87.00 81 ASP A N 1
ATOM 640 C CA . ASP A 1 81 ? 4.929 -4.739 -6.843 1.00 87.00 81 ASP A CA 1
ATOM 641 C C . ASP A 1 81 ? 6.250 -5.486 -6.575 1.00 87.00 81 ASP A C 1
ATOM 643 O O . ASP A 1 81 ? 7.303 -5.135 -7.123 1.00 87.00 81 ASP A O 1
ATOM 647 N N . GLY A 1 82 ? 6.201 -6.461 -5.667 1.00 85.75 82 GLY A N 1
ATOM 648 C CA . GLY A 1 82 ? 7.311 -7.308 -5.260 1.00 85.75 82 GLY A CA 1
ATOM 649 C C . GLY A 1 82 ? 7.691 -8.382 -6.283 1.00 85.75 82 GLY A C 1
ATOM 650 O O . GLY A 1 82 ? 7.730 -8.158 -7.492 1.00 85.75 82 GLY A O 1
ATOM 651 N N . ALA A 1 83 ? 8.060 -9.557 -5.773 1.00 88.25 83 ALA A N 1
ATOM 652 C CA . ALA A 1 83 ? 8.524 -10.666 -6.598 1.00 88.25 83 ALA A CA 1
ATOM 653 C C . ALA A 1 83 ? 7.382 -11.246 -7.448 1.00 88.25 83 ALA A C 1
ATOM 655 O O . ALA A 1 83 ? 6.311 -11.559 -6.928 1.00 88.25 83 ALA A O 1
ATOM 656 N N . TYR A 1 84 ? 7.647 -11.441 -8.743 1.00 91.19 84 TYR A N 1
ATOM 657 C CA . TYR A 1 84 ? 6.650 -11.906 -9.711 1.00 91.19 84 TYR A CA 1
ATOM 658 C C . TYR A 1 84 ? 6.012 -13.241 -9.306 1.00 91.19 84 TYR A C 1
ATOM 660 O O . TYR A 1 84 ? 4.789 -13.343 -9.252 1.00 91.19 84 TYR A O 1
ATOM 668 N N . ASP A 1 85 ? 6.821 -14.248 -8.970 1.00 90.62 85 ASP A N 1
ATOM 669 C CA . ASP A 1 85 ? 6.309 -15.588 -8.652 1.00 90.62 85 ASP A CA 1
ATOM 670 C C . ASP A 1 85 ? 5.477 -15.597 -7.358 1.00 90.62 85 ASP A C 1
ATOM 672 O O . ASP A 1 85 ? 4.476 -16.309 -7.266 1.00 90.62 85 ASP A O 1
ATOM 676 N N . THR A 1 86 ? 5.831 -14.747 -6.388 1.00 88.94 86 THR A N 1
ATOM 677 C CA . THR A 1 86 ? 5.049 -14.549 -5.160 1.00 88.94 86 THR A CA 1
ATOM 678 C C . THR A 1 86 ? 3.707 -13.881 -5.445 1.00 88.94 86 THR A C 1
ATOM 680 O O . THR A 1 86 ? 2.696 -14.284 -4.876 1.00 88.94 86 THR A O 1
ATOM 683 N N . MET A 1 87 ? 3.663 -12.893 -6.342 1.00 89.81 87 MET A N 1
ATOM 684 C CA . MET A 1 87 ? 2.403 -12.255 -6.727 1.00 89.81 87 MET A CA 1
ATOM 685 C C . MET A 1 87 ? 1.502 -13.229 -7.493 1.00 89.81 87 MET A C 1
ATOM 687 O O . MET A 1 87 ? 0.322 -13.362 -7.177 1.00 89.81 87 MET A O 1
ATOM 691 N N . ILE A 1 88 ? 2.059 -13.981 -8.450 1.00 92.0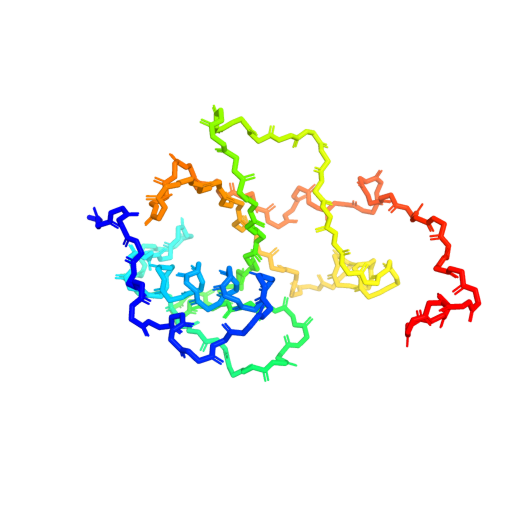0 88 ILE A N 1
ATOM 692 C CA . ILE A 1 88 ? 1.311 -14.989 -9.214 1.00 92.00 88 ILE A CA 1
ATOM 693 C C . ILE A 1 88 ? 0.739 -16.085 -8.308 1.00 92.00 88 ILE A C 1
ATOM 695 O O . ILE A 1 88 ? -0.406 -16.494 -8.507 1.00 92.00 88 ILE A O 1
ATOM 699 N N . SER A 1 89 ? 1.504 -16.583 -7.333 1.00 90.56 89 SER A N 1
ATOM 700 C CA . SER A 1 89 ? 0.996 -17.593 -6.398 1.00 90.56 89 SER A CA 1
ATOM 701 C C . SER A 1 89 ? -0.101 -17.023 -5.497 1.00 90.56 89 SER A C 1
ATOM 703 O O . SER A 1 89 ? -1.117 -17.684 -5.285 1.00 90.56 89 SER A O 1
ATOM 705 N N . ARG A 1 90 ? 0.050 -15.769 -5.051 1.00 88.81 90 ARG A N 1
ATOM 706 C CA . ARG A 1 90 ? -0.923 -15.070 -4.204 1.00 88.81 90 ARG A CA 1
ATOM 707 C C . ARG A 1 90 ? -2.258 -14.846 -4.904 1.00 88.81 90 ARG A C 1
ATOM 709 O O . ARG A 1 90 ? -3.283 -15.235 -4.355 1.00 88.81 90 ARG A O 1
ATOM 716 N N . ILE A 1 91 ? -2.270 -14.286 -6.113 1.00 89.31 91 ILE A N 1
ATOM 717 C CA . ILE A 1 91 ? -3.528 -14.005 -6.837 1.00 89.31 91 ILE A CA 1
ATOM 718 C C . ILE A 1 91 ? -4.270 -15.273 -7.271 1.00 89.31 91 ILE A C 1
ATOM 720 O O . ILE A 1 91 ? -5.466 -15.226 -7.529 1.00 89.31 91 ILE A O 1
ATOM 724 N N . LYS A 1 92 ? -3.565 -16.407 -7.372 1.00 88.06 92 LYS A N 1
ATOM 725 C CA . LYS A 1 92 ? -4.167 -17.720 -7.641 1.00 88.06 92 LYS A CA 1
ATOM 726 C C . LYS A 1 92 ? -4.665 -18.416 -6.374 1.00 88.06 92 LYS A C 1
ATOM 728 O O . LYS A 1 92 ? -5.324 -19.447 -6.480 1.00 88.06 92 LYS A O 1
ATOM 733 N N . SER A 1 93 ? -4.317 -17.906 -5.195 1.00 86.88 93 SER A N 1
ATOM 734 C CA . SER A 1 93 ? -4.767 -18.461 -3.922 1.00 86.88 93 SER A CA 1
ATOM 735 C C . SER A 1 93 ? -6.189 -18.004 -3.598 1.00 86.88 93 SER A C 1
ATOM 737 O O . SER A 1 93 ? -6.614 -16.932 -4.021 1.00 86.88 93 SER A O 1
ATOM 739 N N . TYR A 1 94 ? -6.904 -18.792 -2.794 1.00 81.44 94 TYR A N 1
ATOM 740 C CA . TYR A 1 94 ? -8.234 -18.423 -2.295 1.00 81.44 94 TYR A CA 1
ATOM 741 C C . TYR A 1 94 ? -8.224 -17.219 -1.341 1.00 81.44 94 TYR A C 1
ATOM 743 O O . TYR A 1 94 ? -9.267 -16.613 -1.123 1.00 81.44 94 TYR A O 1
ATOM 751 N N . ASN A 1 95 ? -7.055 -16.866 -0.797 1.00 80.00 95 ASN A N 1
ATOM 752 C CA . ASN A 1 95 ? -6.885 -15.801 0.190 1.00 80.00 95 ASN A CA 1
ATOM 753 C C . ASN A 1 95 ? -6.127 -14.610 -0.424 1.00 80.00 95 ASN A C 1
ATOM 755 O O . ASN A 1 95 ? -5.195 -14.076 0.179 1.00 80.00 95 ASN A O 1
ATOM 759 N N . ASN A 1 96 ? -6.463 -14.227 -1.661 1.00 90.00 96 ASN A N 1
ATOM 760 C CA . ASN A 1 96 ? -5.878 -13.053 -2.300 1.00 90.00 96 ASN A CA 1
ATOM 761 C C . ASN A 1 96 ? -6.467 -11.757 -1.699 1.00 90.00 96 ASN A C 1
ATOM 763 O O . ASN A 1 96 ? -7.692 -11.631 -1.585 1.00 90.00 96 ASN A O 1
ATOM 767 N N . PRO A 1 97 ? -5.627 -10.776 -1.326 1.00 93.38 97 PRO A N 1
ATOM 768 C CA . PRO A 1 97 ? -6.098 -9.563 -0.674 1.00 93.38 97 PRO A CA 1
ATOM 769 C C . PRO A 1 97 ? -6.793 -8.627 -1.665 1.00 93.38 97 PRO A C 1
ATOM 771 O O . PRO A 1 97 ? -6.520 -8.632 -2.868 1.00 93.38 97 PRO A O 1
ATOM 774 N N . ASN A 1 98 ? -7.665 -7.770 -1.141 1.00 95.62 98 ASN A N 1
ATOM 775 C CA . ASN A 1 98 ? -8.064 -6.553 -1.839 1.00 95.62 98 ASN A CA 1
ATOM 776 C C . ASN A 1 98 ? -6.905 -5.553 -1.797 1.00 95.62 98 ASN A C 1
ATOM 778 O O . ASN A 1 98 ? -6.088 -5.592 -0.880 1.00 95.62 98 ASN A O 1
ATOM 782 N N . PHE A 1 99 ? -6.844 -4.627 -2.748 1.00 95.06 99 PHE A N 1
ATOM 783 C CA . PHE A 1 99 ? -5.758 -3.652 -2.785 1.00 95.06 99 PHE A CA 1
ATOM 784 C C . PHE A 1 99 ? -6.256 -2.245 -2.503 1.00 95.06 99 PHE A C 1
ATOM 786 O O . PHE A 1 99 ? -7.194 -1.766 -3.140 1.00 95.06 99 PHE A O 1
ATOM 793 N N . PHE A 1 100 ? -5.573 -1.568 -1.587 1.00 96.81 100 PHE A N 1
ATOM 794 C CA . PHE A 1 100 ? -5.638 -0.128 -1.436 1.00 96.81 100 PHE A CA 1
ATOM 795 C C . PHE A 1 100 ? -4.532 0.536 -2.252 1.00 96.81 100 PHE A C 1
ATOM 797 O O . PHE A 1 100 ? -3.358 0.195 -2.109 1.00 96.81 100 PHE A O 1
ATOM 804 N N . PHE A 1 101 ? -4.894 1.532 -3.058 1.00 95.88 101 PHE A N 1
ATOM 805 C CA . PHE A 1 101 ? -3.940 2.392 -3.753 1.00 95.88 101 PHE A CA 1
ATOM 806 C C . PHE A 1 101 ? -4.033 3.810 -3.236 1.00 95.88 101 PHE A C 1
ATOM 808 O O . PHE A 1 101 ? -5.040 4.487 -3.437 1.00 95.88 101 PHE A O 1
ATOM 815 N N . MET A 1 102 ? -2.966 4.252 -2.583 1.00 96.00 102 MET A N 1
ATOM 816 C CA . MET A 1 102 ? -2.878 5.576 -1.994 1.00 96.00 102 MET A CA 1
ATOM 817 C C . MET A 1 102 ? -1.973 6.479 -2.826 1.00 96.00 102 MET A C 1
ATOM 819 O O . MET A 1 102 ? -0.808 6.155 -3.078 1.00 96.00 102 MET A O 1
ATOM 823 N N . ASN A 1 103 ? -2.483 7.656 -3.177 1.00 95.44 103 ASN A N 1
ATOM 824 C CA . ASN A 1 103 ? -1.650 8.782 -3.565 1.00 95.44 103 ASN A CA 1
ATOM 825 C C . ASN A 1 103 ? -1.580 9.788 -2.430 1.00 95.44 103 ASN A C 1
ATOM 827 O O . ASN A 1 103 ? -2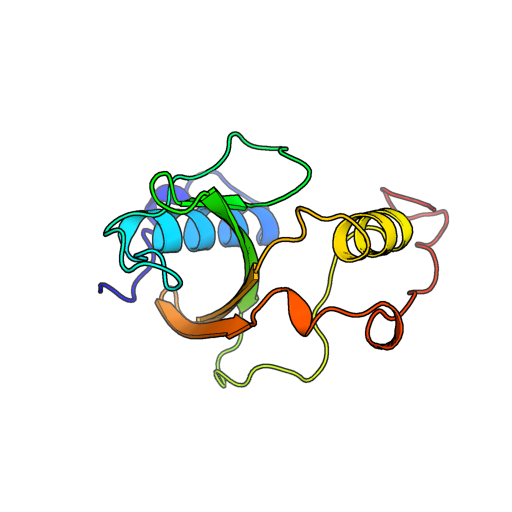.592 10.102 -1.808 1.00 95.44 103 ASN A O 1
ATOM 831 N N . TYR A 1 104 ? -0.381 10.298 -2.191 1.00 95.25 104 TYR A N 1
ATOM 832 C CA . TYR A 1 104 ? -0.126 11.299 -1.168 1.00 95.25 104 TYR A CA 1
ATOM 833 C C . TYR A 1 104 ? 0.829 12.364 -1.701 1.00 95.25 104 TYR A C 1
ATOM 835 O O . TYR A 1 104 ? 1.623 12.093 -2.604 1.00 95.25 104 TYR A O 1
ATOM 843 N N . ALA A 1 105 ? 0.747 13.567 -1.155 1.00 94.81 105 ALA A N 1
ATOM 844 C CA . ALA A 1 105 ? 1.712 14.637 -1.369 1.00 94.81 105 ALA A CA 1
ATOM 845 C C . ALA A 1 105 ? 1.689 15.565 -0.156 1.00 94.81 105 ALA A C 1
ATOM 847 O O . ALA A 1 105 ? 0.709 15.584 0.583 1.00 94.81 105 ALA A O 1
ATOM 848 N N . ASP A 1 106 ? 2.778 16.298 0.068 1.00 93.38 106 ASP A N 1
ATOM 849 C CA . ASP A 1 106 ? 2.839 17.355 1.086 1.00 93.38 106 ASP A CA 1
ATOM 850 C C . ASP A 1 106 ? 2.409 16.898 2.497 1.00 93.38 106 ASP A C 1
ATOM 852 O O . ASP A 1 106 ? 1.836 17.651 3.279 1.00 93.38 106 ASP A O 1
ATOM 856 N N . GLY A 1 107 ? 2.692 15.633 2.830 1.00 93.19 107 GLY A N 1
ATOM 857 C CA . GLY A 1 107 ? 2.355 15.046 4.129 1.00 93.19 107 GLY A CA 1
ATOM 858 C C . GLY A 1 107 ? 0.872 14.720 4.326 1.00 93.19 107 GLY A C 1
ATOM 859 O O . GLY A 1 107 ? 0.463 14.516 5.467 1.00 93.19 107 GLY A O 1
ATOM 860 N N . ALA A 1 108 ? 0.073 14.651 3.260 1.00 95.50 108 ALA A N 1
ATOM 861 C CA . ALA A 1 108 ? -1.345 14.318 3.323 1.00 95.50 108 ALA A CA 1
ATOM 862 C C . ALA A 1 108 ? -1.776 13.334 2.224 1.00 95.50 108 ALA A C 1
ATOM 864 O O . ALA A 1 108 ? -1.158 13.219 1.162 1.00 95.50 108 ALA A O 1
ATOM 865 N N . VAL A 1 109 ? -2.862 12.609 2.488 1.00 96.38 109 VAL A N 1
ATOM 866 C CA . VAL A 1 109 ? -3.519 11.730 1.518 1.00 96.38 109 VAL A CA 1
ATOM 867 C C . VAL A 1 109 ? -4.279 12.569 0.497 1.00 96.38 109 VAL A C 1
ATOM 869 O O . VAL A 1 109 ? -5.169 13.338 0.850 1.00 96.38 109 VAL A O 1
ATOM 872 N N . ASN A 1 110 ? -3.968 12.348 -0.779 1.00 94.56 110 ASN A N 1
ATOM 873 C CA . ASN A 1 110 ? -4.667 12.962 -1.904 1.00 94.56 110 ASN A CA 1
ATOM 874 C C . ASN A 1 110 ? -5.833 12.087 -2.363 1.00 94.56 110 ASN A C 1
ATOM 876 O O . ASN A 1 110 ? -6.941 12.573 -2.550 1.00 94.56 110 ASN A O 1
ATOM 880 N N . ASN A 1 111 ? -5.573 10.791 -2.563 1.00 93.81 111 ASN A N 1
ATOM 881 C CA . ASN A 1 111 ? -6.562 9.825 -3.034 1.00 93.81 111 ASN A CA 1
ATOM 882 C C . ASN A 1 111 ? -6.312 8.454 -2.411 1.00 93.81 111 ASN A C 1
ATOM 884 O O . ASN A 1 111 ? -5.162 8.055 -2.213 1.00 93.81 111 ASN A O 1
ATOM 888 N N . LEU A 1 112 ? -7.393 7.708 -2.189 1.00 95.00 112 LEU A N 1
ATOM 889 C CA . LEU A 1 112 ? -7.348 6.309 -1.791 1.00 95.00 112 LEU A CA 1
ATOM 890 C C . LEU A 1 112 ? -8.386 5.514 -2.580 1.00 95.00 112 LEU A C 1
ATOM 892 O O . LEU A 1 112 ? -9.579 5.797 -2.515 1.00 95.00 112 LEU A O 1
ATOM 896 N N . TRP A 1 113 ? -7.922 4.502 -3.301 1.00 95.00 113 TRP A N 1
ATOM 897 C CA . TRP A 1 113 ? -8.760 3.620 -4.106 1.00 95.00 113 TRP A CA 1
ATOM 898 C C . TRP A 1 113 ? -8.774 2.229 -3.499 1.00 95.00 113 TRP A C 1
ATOM 900 O O . TRP A 1 113 ? -7.719 1.719 -3.133 1.00 95.00 113 TRP A O 1
ATOM 910 N N . LEU A 1 114 ? -9.941 1.594 -3.460 1.00 95.88 114 LEU A N 1
ATOM 911 C CA . LEU A 1 114 ? -10.053 0.158 -3.242 1.00 95.88 114 LEU A CA 1
ATOM 912 C C . LEU A 1 114 ? -10.247 -0.528 -4.591 1.00 95.88 114 LEU A C 1
ATOM 914 O O . LEU A 1 114 ? -11.191 -0.208 -5.313 1.00 95.88 114 LEU A O 1
ATOM 918 N N . ILE A 1 115 ? -9.407 -1.512 -4.894 1.00 94.88 115 ILE A N 1
ATOM 919 C CA . ILE A 1 115 ? -9.639 -2.442 -5.997 1.00 94.88 115 ILE A CA 1
ATOM 920 C C . ILE A 1 115 ? -9.918 -3.825 -5.401 1.00 94.88 115 ILE A C 1
ATOM 922 O O . ILE A 1 115 ? -9.034 -4.402 -4.756 1.00 94.88 115 ILE A O 1
ATOM 926 N N . PRO A 1 116 ? -11.135 -4.365 -5.599 1.00 95.50 116 PRO A N 1
ATOM 927 C CA . PRO A 1 116 ? -11.474 -5.710 -5.166 1.00 95.50 116 PRO A CA 1
ATOM 928 C C . PRO A 1 116 ? -10.538 -6.777 -5.734 1.00 95.50 116 PRO A C 1
ATOM 930 O O . PRO A 1 116 ? -10.088 -6.701 -6.880 1.00 95.50 116 PRO A O 1
ATOM 933 N N . ASN A 1 117 ? -10.280 -7.804 -4.933 1.00 93.25 117 ASN A N 1
ATOM 934 C CA . ASN A 1 117 ? -9.293 -8.842 -5.228 1.00 93.25 117 ASN A CA 1
ATOM 935 C C . ASN A 1 117 ? -9.534 -9.593 -6.558 1.00 93.25 117 ASN A C 1
ATOM 937 O O . ASN A 1 117 ? -8.582 -9.969 -7.239 1.00 93.25 117 ASN A O 1
ATOM 941 N N . HIS A 1 118 ? -10.790 -9.749 -6.983 1.00 92.25 118 HIS A N 1
ATOM 942 C CA . HIS A 1 118 ? -11.174 -10.469 -8.199 1.00 92.25 118 HIS A CA 1
ATOM 943 C C . HIS A 1 118 ? -10.790 -9.756 -9.505 1.00 92.25 118 HIS A C 1
ATOM 945 O O . HIS A 1 118 ? -10.834 -10.376 -10.566 1.00 92.25 118 HIS A O 1
ATOM 951 N N . PHE A 1 119 ? -10.385 -8.482 -9.454 1.00 93.50 119 PHE A N 1
ATOM 952 C CA . PHE A 1 119 ? -9.809 -7.793 -10.614 1.00 93.50 119 PHE A CA 1
ATOM 953 C C . PHE A 1 119 ? -8.334 -8.153 -10.846 1.00 93.50 119 PHE A C 1
ATOM 955 O O . PHE A 1 119 ? -7.813 -7.928 -11.941 1.00 93.50 119 PHE A O 1
ATOM 962 N N . PHE A 1 120 ? -7.653 -8.738 -9.854 1.00 91.19 120 PHE A N 1
ATOM 963 C CA . PHE A 1 120 ? -6.254 -9.143 -9.972 1.00 91.19 120 PHE A CA 1
ATOM 964 C C . PHE A 1 120 ? -6.134 -10.550 -10.540 1.00 91.19 120 PHE A C 1
ATOM 966 O O . PHE A 1 120 ? -6.118 -11.546 -9.822 1.00 91.19 120 PHE A O 1
ATOM 973 N N . VAL A 1 121 ? -6.017 -10.615 -11.863 1.00 92.62 121 VAL A N 1
ATOM 974 C CA . VAL A 1 121 ? -5.856 -11.861 -12.618 1.00 92.62 121 VAL A CA 1
ATOM 975 C C . VAL A 1 121 ? -4.436 -11.998 -13.180 1.00 92.62 121 VAL A C 1
ATOM 977 O O . VAL A 1 121 ? -3.777 -10.992 -13.445 1.00 92.62 121 VAL A O 1
ATOM 980 N N . PRO A 1 122 ? -3.936 -13.224 -13.434 1.00 93.44 122 PRO A N 1
ATOM 981 C CA . PRO A 1 122 ? -2.573 -13.419 -13.934 1.00 93.44 122 PRO A CA 1
ATOM 982 C C . PRO A 1 122 ? -2.230 -12.628 -15.200 1.00 93.44 122 PRO A C 1
ATOM 984 O O . PRO A 1 122 ? -1.084 -12.222 -15.368 1.00 93.44 122 PRO A O 1
ATOM 987 N N . SER A 1 123 ? -3.209 -12.373 -16.073 1.00 94.69 123 SER A N 1
ATOM 988 C CA . SER A 1 123 ? -3.002 -11.644 -17.327 1.00 94.69 123 SER A CA 1
ATOM 989 C C . SER A 1 123 ? -2.675 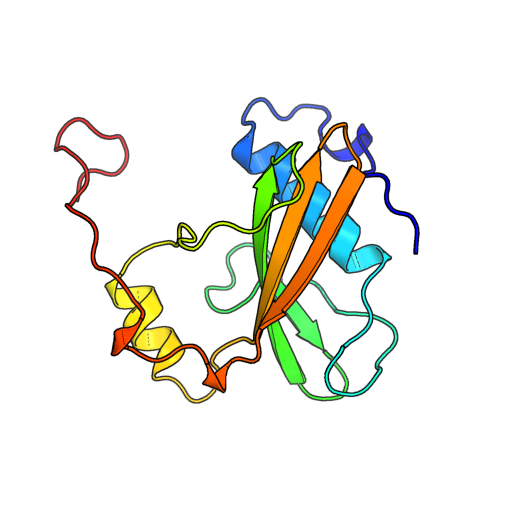-10.159 -17.151 1.00 94.69 123 SER A C 1
ATOM 991 O O . SER A 1 123 ? -2.178 -9.558 -18.098 1.00 94.69 123 SER A O 1
ATOM 993 N N . ILE A 1 124 ? -2.937 -9.562 -15.981 1.00 93.38 124 ILE A N 1
ATOM 994 C CA . ILE A 1 124 ? -2.593 -8.156 -15.706 1.00 93.38 124 ILE A CA 1
ATOM 995 C C . ILE A 1 124 ? -1.240 -7.994 -14.995 1.00 93.38 124 ILE A C 1
ATOM 997 O O . ILE A 1 124 ? -0.791 -6.870 -14.782 1.00 93.38 124 ILE A O 1
ATOM 1001 N N . ILE A 1 125 ? -0.581 -9.097 -14.613 1.00 93.25 125 ILE A N 1
ATOM 1002 C CA . ILE A 1 125 ? 0.703 -9.057 -13.905 1.00 93.25 125 ILE A CA 1
ATOM 1003 C C . ILE A 1 125 ? 1.860 -9.090 -14.903 1.00 93.25 125 ILE A C 1
ATOM 1005 O O . ILE A 1 125 ? 2.104 -10.089 -15.581 1.00 93.25 125 ILE A O 1
ATOM 1009 N N . GLU A 1 126 ? 2.626 -8.003 -14.948 1.00 94.00 126 GLU A N 1
ATOM 1010 C CA . GLU A 1 126 ? 3.773 -7.863 -15.844 1.00 94.00 126 GLU A CA 1
ATOM 1011 C C . GLU A 1 126 ? 5.076 -8.334 -15.177 1.00 94.00 126 GLU A C 1
ATOM 1013 O O . GLU A 1 126 ? 5.500 -7.805 -14.145 1.00 94.00 126 GLU A O 1
ATOM 1018 N N . LYS A 1 127 ? 5.772 -9.299 -15.793 1.00 94.06 127 LYS A N 1
ATOM 1019 C CA . LYS A 1 127 ? 7.102 -9.724 -15.334 1.00 94.06 127 LYS A CA 1
ATOM 1020 C C . LYS A 1 127 ? 8.155 -8.682 -15.717 1.00 94.06 127 LYS A C 1
ATOM 1022 O O . LYS A 1 127 ? 8.327 -8.355 -16.891 1.00 94.06 127 LYS A O 1
ATOM 1027 N N . ARG A 1 128 ? 8.891 -8.176 -14.726 1.00 90.88 128 ARG A N 1
ATOM 1028 C CA . ARG A 1 128 ? 10.009 -7.243 -14.935 1.00 90.88 128 ARG A CA 1
ATOM 1029 C C . ARG A 1 128 ? 11.287 -7.996 -15.309 1.00 90.88 128 ARG A C 1
ATOM 1031 O O . ARG A 1 128 ? 11.437 -9.176 -14.998 1.00 90.88 128 ARG A O 1
ATOM 1038 N N . LYS A 1 129 ? 12.225 -7.292 -15.952 1.00 90.62 129 LYS A N 1
ATOM 1039 C CA . LYS A 1 129 ? 13.596 -7.798 -16.111 1.00 90.62 129 LYS A CA 1
ATOM 1040 C C . LYS A 1 129 ? 14.226 -8.006 -14.719 1.00 90.62 129 LYS A C 1
ATOM 1042 O O . LYS A 1 129 ? 13.971 -7.161 -13.853 1.00 90.62 129 LYS A O 1
ATOM 1047 N N . PRO A 1 130 ? 15.019 -9.075 -14.517 1.00 88.19 130 PRO A N 1
ATOM 1048 C CA . PRO A 1 130 ? 15.763 -9.294 -13.276 1.00 88.19 130 PRO A CA 1
ATOM 1049 C C . PRO A 1 130 ? 16.620 -8.084 -12.904 1.00 88.19 130 PRO A C 1
ATOM 1051 O O . PRO A 1 130 ? 17.006 -7.294 -13.777 1.00 88.19 130 PRO A O 1
ATOM 1054 N N . LEU A 1 131 ? 16.911 -7.928 -11.612 1.00 87.62 131 LEU A N 1
ATOM 1055 C CA . LEU A 1 131 ? 17.853 -6.904 -11.175 1.00 87.62 131 LEU A CA 1
ATOM 1056 C C . LEU A 1 131 ? 19.260 -7.260 -11.670 1.00 87.62 131 LEU A C 1
ATOM 1058 O O . LEU A 1 131 ? 19.584 -8.427 -11.871 1.00 87.62 131 LEU A O 1
ATOM 1062 N N . SER A 1 132 ? 20.094 -6.244 -11.897 1.00 89.69 132 SER A N 1
ATOM 1063 C CA . SER A 1 132 ? 21.473 -6.475 -12.331 1.00 89.69 132 SER A CA 1
ATOM 1064 C C . SER A 1 132 ? 22.278 -7.215 -11.261 1.00 89.69 132 SER A C 1
ATOM 1066 O O . SER A 1 132 ? 22.007 -7.073 -10.068 1.00 89.69 132 SER A O 1
ATOM 1068 N N . ASP A 1 133 ? 23.330 -7.918 -11.679 1.00 88.88 133 ASP A N 1
ATOM 1069 C CA . ASP A 1 133 ? 24.215 -8.673 -10.776 1.00 88.88 133 ASP A CA 1
ATOM 1070 C C . ASP A 1 133 ? 24.894 -7.790 -9.714 1.00 88.88 133 ASP A C 1
ATOM 1072 O O . ASP A 1 133 ? 25.249 -8.248 -8.633 1.00 88.88 133 ASP A O 1
ATOM 1076 N N . ASN A 1 134 ? 25.024 -6.491 -9.998 1.00 89.88 134 ASN A N 1
ATOM 1077 C CA . ASN A 1 134 ? 25.589 -5.500 -9.081 1.00 89.88 134 ASN A CA 1
ATOM 1078 C C . ASN A 1 134 ? 24.560 -4.926 -8.089 1.00 89.88 134 ASN A C 1
ATOM 1080 O O . ASN A 1 134 ? 24.909 -4.107 -7.237 1.00 89.88 134 ASN A O 1
ATOM 1084 N N . ALA A 1 135 ? 23.277 -5.278 -8.208 1.00 86.00 135 ALA A N 1
ATOM 1085 C CA . ALA A 1 135 ? 22.251 -4.806 -7.291 1.00 86.00 135 ALA A CA 1
ATOM 1086 C C . ALA A 1 135 ? 22.363 -5.518 -5.936 1.00 86.00 135 ALA A C 1
ATOM 1088 O O . ALA A 1 135 ? 22.635 -6.710 -5.851 1.00 86.00 135 ALA A O 1
ATOM 1089 N N . ARG A 1 136 ? 22.021 -4.814 -4.848 1.00 83.75 1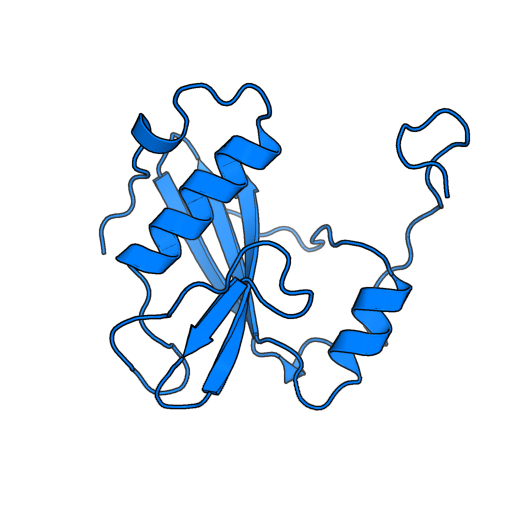36 ARG A N 1
ATOM 1090 C CA . ARG A 1 136 ? 21.979 -5.398 -3.490 1.00 83.75 136 ARG A CA 1
ATOM 1091 C C . ARG A 1 136 ? 21.086 -6.649 -3.386 1.00 83.75 136 ARG A C 1
ATOM 1093 O O . ARG A 1 136 ? 21.267 -7.452 -2.479 1.00 83.75 136 ARG A O 1
ATOM 1100 N N . ARG A 1 137 ? 20.097 -6.777 -4.273 1.00 80.50 137 ARG A N 1
ATOM 1101 C CA . ARG A 1 137 ? 19.184 -7.924 -4.386 1.00 80.50 137 ARG A CA 1
ATOM 1102 C C . ARG A 1 137 ? 19.266 -8.525 -5.792 1.00 80.50 137 ARG A C 1
ATOM 1104 O O . ARG A 1 137 ? 18.239 -8.628 -6.444 1.00 80.50 137 ARG A O 1
ATOM 1111 N N . ALA A 1 138 ? 20.476 -8.783 -6.285 1.00 77.25 138 ALA A N 1
ATOM 1112 C CA . ALA A 1 138 ? 20.687 -9.414 -7.587 1.00 77.25 138 ALA A CA 1
ATOM 1113 C C . ALA A 1 138 ? 19.847 -10.698 -7.736 1.00 77.25 138 ALA A C 1
ATOM 1115 O O . ALA A 1 138 ? 19.716 -11.459 -6.771 1.00 77.25 138 ALA A O 1
ATOM 1116 N N . GLY A 1 139 ? 19.288 -10.904 -8.934 1.00 64.00 139 GLY A N 1
ATOM 1117 C CA . GLY A 1 139 ? 18.245 -11.902 -9.224 1.00 64.00 139 GLY A CA 1
ATOM 1118 C C . GLY A 1 139 ? 16.869 -11.288 -9.465 1.00 64.00 139 GLY A C 1
ATOM 1119 O O . GLY A 1 139 ? 15.932 -12.081 -9.695 1.00 64.00 139 GLY A O 1
#

Foldseek 3Di:
DFFFWPQVQCPPDDDPVVSCVRRVLVCCQVADADPVPRHPGWAADDPPPLAAGTADPPPGAGEHEAEDEDPVLDDDPDGDDDDQVSLQVQLPDPRHHWYWYFYDYPRGTPDIDTHGSVVDDNVSRDDDDADDPPDPPGD